Protein AF-A0A527VLW7-F1 (afdb_monomer)

Secondary structure (DSSP, 8-state):
---HHHHHHHHHHHHHHHHHS-SS-------------TTSS--TTS---

Solvent-accessible surface area (backbone atoms only — not comparable to full-atom values): 3425 Å² total; per-residue (Å²): 133,86,50,75,65,56,52,52,51,51,54,49,53,53,53,52,59,53,63,70,62,69,67,74,74,76,76,87,74,76,86,81,89,82,85,85,60,92,69,75,71,46,45,101,83,68,43,69,128

Structure (mmCIF, N/CA/C/O backbone):
data_AF-A0A527VLW7-F1
#
_entry.id   AF-A0A527VLW7-F1
#
loop_
_atom_site.group_PDB
_atom_site.id
_atom_site.type_symbol
_atom_site.label_atom_id
_atom_site.label_alt_id
_atom_site.label_comp_id
_atom_site.label_asym_id
_atom_site.label_entity_id
_atom_site.label_seq_id
_atom_site.pdbx_PDB_ins_code
_atom_site.Cartn_x
_atom_site.Cartn_y
_atom_site.Cartn_z
_atom_site.occupancy
_atom_site.B_iso_or_equiv
_atom_site.auth_seq_id
_atom_site.auth_comp_id
_atom_site.auth_asym_id
_atom_site.auth_atom_id
_atom_site.pdbx_PDB_model_num
ATOM 1 N N . MET A 1 1 ? -13.733 4.487 42.530 1.00 72.25 1 MET A N 1
ATOM 2 C CA . MET A 1 1 ? -14.691 3.739 41.687 1.00 72.25 1 MET A CA 1
ATOM 3 C C . MET A 1 1 ? -14.863 4.533 40.415 1.00 72.25 1 MET A C 1
ATOM 5 O O . MET A 1 1 ? -15.104 5.725 40.529 1.00 72.25 1 MET A O 1
ATOM 9 N N . ILE A 1 2 ? -14.669 3.909 39.255 1.00 79.56 2 ILE A N 1
ATOM 10 C CA . ILE A 1 2 ? -14.903 4.568 37.966 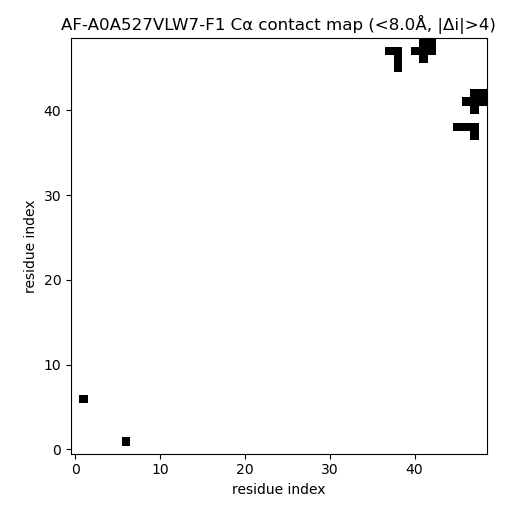1.00 79.56 2 ILE A CA 1
ATOM 11 C C . ILE A 1 2 ? -16.418 4.760 37.796 1.00 79.56 2 ILE A C 1
ATOM 13 O O . ILE A 1 2 ? -17.183 3.835 38.091 1.00 79.56 2 ILE A O 1
ATOM 17 N N . ASP A 1 3 ? -16.861 5.946 37.382 1.00 91.94 3 ASP A N 1
ATOM 18 C CA . ASP A 1 3 ? -18.283 6.188 37.117 1.00 91.94 3 ASP A CA 1
ATOM 19 C C . ASP A 1 3 ? -18.705 5.481 35.817 1.00 91.94 3 ASP A C 1
ATOM 21 O O . ASP A 1 3 ? -17.914 5.340 34.879 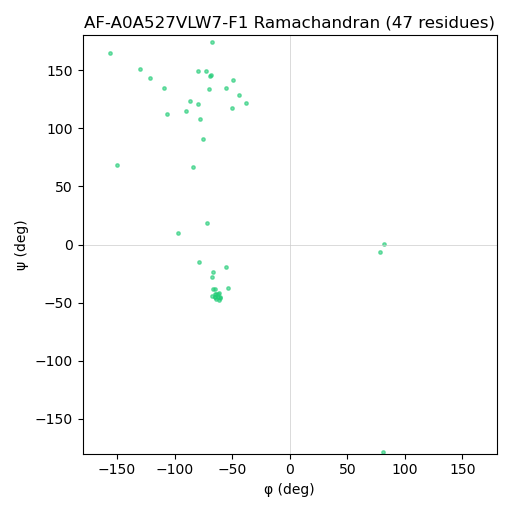1.00 91.94 3 ASP A O 1
ATOM 25 N N . ARG A 1 4 ? -19.969 5.047 35.715 1.00 91.81 4 ARG A N 1
ATOM 26 C CA . ARG A 1 4 ? -20.504 4.420 34.491 1.00 91.81 4 ARG A CA 1
ATOM 27 C C . ARG A 1 4 ? -20.283 5.307 33.263 1.00 91.81 4 ARG A C 1
ATOM 29 O O . ARG A 1 4 ? -20.020 4.789 32.179 1.00 91.81 4 ARG A O 1
ATOM 36 N N . ARG A 1 5 ? -20.399 6.629 33.417 1.00 91.75 5 ARG A N 1
ATOM 37 C CA . ARG A 1 5 ? -20.171 7.588 32.328 1.00 91.75 5 ARG A CA 1
ATOM 38 C C . ARG A 1 5 ? -18.708 7.624 31.911 1.00 91.75 5 ARG A C 1
ATOM 40 O O . ARG A 1 5 ? -18.429 7.568 30.718 1.00 91.75 5 ARG A O 1
ATOM 47 N N . GLU A 1 6 ? -17.793 7.656 32.876 1.00 90.81 6 GLU A N 1
ATOM 48 C CA . GLU A 1 6 ? -16.353 7.620 32.606 1.00 90.81 6 GLU A CA 1
ATOM 49 C C . GLU A 1 6 ? -15.949 6.329 31.902 1.00 90.81 6 GLU A C 1
ATOM 51 O O . GLU A 1 6 ? -15.195 6.373 30.936 1.00 90.81 6 GLU A O 1
ATOM 56 N N . PHE A 1 7 ? -16.505 5.190 32.322 1.00 92.00 7 PHE A N 1
ATOM 57 C CA . PHE A 1 7 ? -16.248 3.910 31.670 1.00 92.00 7 PHE A CA 1
ATOM 58 C C . PHE A 1 7 ? -16.696 3.909 30.202 1.00 92.00 7 PHE A C 1
ATOM 60 O O . PHE A 1 7 ? -15.939 3.488 29.331 1.00 92.00 7 PHE A O 1
ATOM 67 N N . ILE A 1 8 ? -17.900 4.414 29.908 1.00 95.19 8 ILE A N 1
ATOM 68 C CA . ILE A 1 8 ? -18.420 4.485 28.532 1.00 95.19 8 ILE A CA 1
ATOM 69 C C . ILE A 1 8 ? -17.577 5.435 27.675 1.00 95.19 8 ILE A C 1
ATOM 71 O O . ILE A 1 8 ? -17.261 5.105 26.533 1.00 95.19 8 ILE A O 1
ATOM 75 N N . VAL A 1 9 ? -17.191 6.592 28.218 1.00 94.81 9 VAL A N 1
ATOM 76 C CA . VAL A 1 9 ? -16.349 7.565 27.508 1.00 94.81 9 VAL A CA 1
ATOM 77 C C . VAL A 1 9 ? -14.966 6.986 27.233 1.00 94.81 9 VAL A C 1
ATOM 79 O O . VAL A 1 9 ? -14.489 7.086 26.105 1.00 94.81 9 VAL A O 1
ATOM 82 N N . ALA A 1 10 ? -14.345 6.336 28.219 1.00 92.56 10 ALA A N 1
ATOM 83 C CA . ALA A 1 10 ? -13.046 5.696 28.052 1.00 92.56 10 ALA A CA 1
ATOM 84 C C . ALA A 1 10 ? -13.103 4.587 26.992 1.00 92.56 10 ALA A C 1
ATOM 86 O O . ALA A 1 10 ? -12.298 4.581 26.065 1.00 92.56 10 ALA A O 1
ATOM 87 N N . LEU A 1 11 ? -14.104 3.704 27.069 1.00 93.94 11 LEU A N 1
ATOM 88 C CA . LEU A 1 11 ? -14.294 2.621 26.104 1.00 93.94 11 LEU A CA 1
ATOM 89 C C . LEU A 1 11 ? -14.513 3.162 24.680 1.00 93.94 11 LEU A C 1
ATOM 91 O O . LEU A 1 11 ? -13.900 2.679 23.728 1.00 93.94 11 LEU A O 1
ATOM 95 N N . GLY A 1 12 ? -15.357 4.189 24.539 1.00 91.94 12 GLY A N 1
ATOM 96 C CA . GLY A 1 12 ? -15.636 4.840 23.262 1.00 91.94 12 GLY A CA 1
ATOM 97 C C . GLY A 1 12 ? -14.406 5.527 22.672 1.00 91.94 12 GLY A C 1
ATOM 98 O O . GLY A 1 12 ? -14.095 5.312 21.505 1.00 91.94 12 GLY A O 1
ATOM 99 N N . ALA A 1 13 ? -13.671 6.302 23.475 1.00 90.81 13 ALA A N 1
ATOM 100 C CA . ALA A 1 13 ? -12.467 7.003 23.036 1.00 90.81 13 ALA A CA 1
ATOM 101 C C . ALA A 1 13 ? -11.370 6.028 22.587 1.00 90.81 13 ALA A C 1
ATOM 103 O O . ALA A 1 13 ? -10.788 6.204 21.517 1.00 90.81 13 ALA A O 1
ATOM 104 N N . THR A 1 14 ? -11.121 4.966 23.360 1.00 88.94 14 THR A N 1
ATO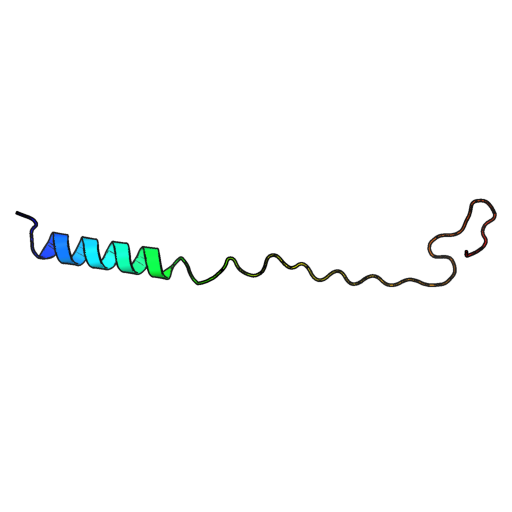M 105 C CA . THR A 1 14 ? -10.143 3.933 22.998 1.00 88.94 14 THR A CA 1
ATOM 106 C C . THR A 1 14 ? -10.556 3.185 21.731 1.00 88.94 14 THR A C 1
ATOM 108 O O . THR A 1 14 ? -9.720 2.978 20.853 1.00 88.94 14 THR A O 1
ATOM 111 N N . GLY A 1 15 ? -11.839 2.833 21.592 1.00 87.81 15 GLY A N 1
ATOM 112 C CA . GLY A 1 15 ? -12.361 2.187 20.386 1.00 87.81 15 GLY A CA 1
ATOM 113 C C . GLY A 1 15 ? -12.237 3.066 19.138 1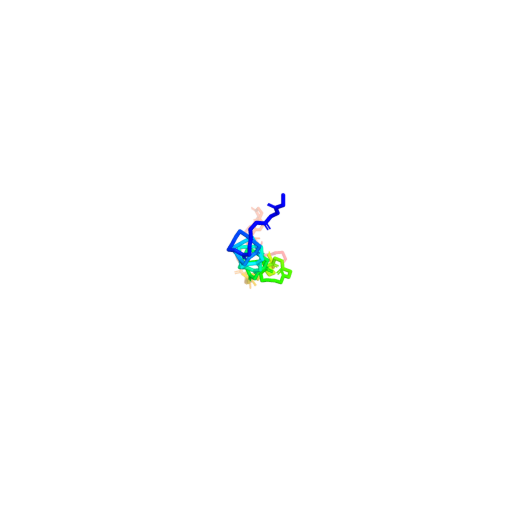.00 87.81 15 GLY A C 1
ATOM 114 O O . GLY A 1 15 ? -11.809 2.586 18.090 1.00 87.81 15 GLY A O 1
ATOM 115 N N . LEU A 1 16 ? -12.534 4.365 19.257 1.00 86.69 16 LEU A N 1
ATOM 116 C CA . LEU A 1 16 ? -12.414 5.324 18.155 1.00 86.69 16 LEU A CA 1
ATOM 117 C C . LEU A 1 16 ? -10.951 5.499 17.715 1.00 86.69 16 LEU A C 1
ATOM 119 O O . LEU A 1 16 ? -10.652 5.461 16.525 1.00 86.69 16 LEU A O 1
ATOM 123 N N . LEU A 1 17 ? -10.030 5.636 18.675 1.00 85.25 17 LEU A N 1
ATOM 124 C CA . LEU A 1 17 ? -8.591 5.767 18.416 1.00 85.25 17 LEU A CA 1
ATOM 125 C C . LEU A 1 17 ? -7.993 4.509 17.773 1.00 85.25 17 LEU A C 1
ATOM 127 O O . LEU A 1 17 ? -7.148 4.614 16.884 1.00 85.25 17 LEU A O 1
ATOM 131 N N . ALA A 1 18 ? -8.435 3.324 18.197 1.00 82.62 18 ALA A N 1
ATOM 132 C CA . ALA A 1 18 ? -8.030 2.063 17.584 1.00 82.62 18 ALA A CA 1
ATOM 133 C C . ALA A 1 18 ? -8.562 1.933 16.146 1.00 82.62 18 ALA A C 1
ATOM 135 O O . ALA A 1 18 ? -7.835 1.481 15.267 1.00 82.62 18 ALA A O 1
ATOM 136 N N . ALA A 1 19 ? -9.791 2.388 15.880 1.00 78.94 19 ALA A N 1
ATOM 137 C CA . ALA A 1 19 ? -10.385 2.366 14.542 1.00 78.94 19 ALA A CA 1
ATOM 138 C C . ALA A 1 19 ? -9.690 3.317 13.549 1.00 78.94 19 ALA A C 1
ATOM 140 O O . ALA A 1 19 ? -9.660 3.043 12.349 1.00 78.94 19 ALA A O 1
ATOM 141 N N . CYS A 1 20 ? -9.084 4.406 14.031 1.00 77.56 20 CYS A N 1
ATOM 142 C CA . CYS A 1 20 ? -8.262 5.290 13.200 1.00 77.56 20 CYS A CA 1
ATOM 143 C C . CYS A 1 20 ? -6.971 4.614 12.699 1.00 77.56 20 CYS A C 1
ATOM 145 O O . CYS A 1 20 ? -6.436 5.013 11.664 1.00 77.56 20 CYS A O 1
ATOM 147 N N . GLN A 1 21 ? -6.481 3.575 13.384 1.00 71.31 21 GLN A N 1
ATOM 148 C CA . GLN A 1 21 ? -5.343 2.764 12.942 1.00 71.31 21 GLN A CA 1
ATOM 149 C C . GLN A 1 21 ? -5.826 1.686 11.963 1.00 71.31 21 GLN A C 1
ATOM 151 O O . GLN A 1 21 ? -5.849 0.490 12.246 1.00 71.31 21 GLN A O 1
ATOM 156 N N . SER A 1 22 ? -6.281 2.138 10.797 1.00 65.25 22 SER A N 1
ATOM 157 C CA . SER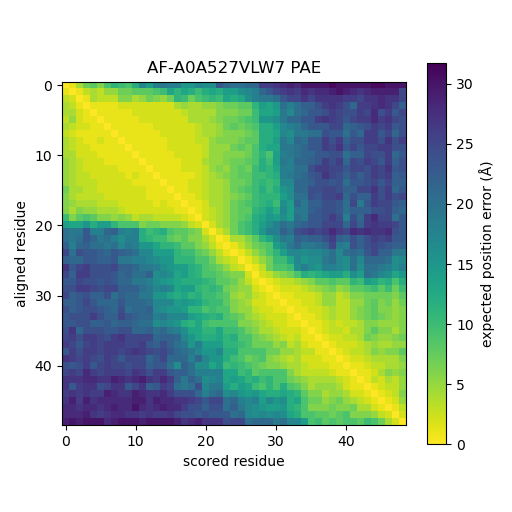 A 1 22 ? -6.796 1.271 9.740 1.00 65.25 22 SER A CA 1
ATOM 158 C C . SER A 1 22 ? -5.658 0.555 8.999 1.00 65.25 22 SER A C 1
ATOM 160 O O . SER A 1 22 ? -5.141 1.025 7.989 1.00 65.25 22 SER A O 1
ATOM 162 N N . GLY A 1 23 ? -5.309 -0.630 9.503 1.00 66.25 23 GLY A N 1
ATOM 163 C CA . GLY A 1 23 ? -4.535 -1.643 8.784 1.00 66.25 23 GLY A CA 1
ATOM 164 C C . GLY A 1 23 ? -3.017 -1.431 8.764 1.00 66.25 23 GLY A C 1
ATOM 165 O O . GLY A 1 23 ? -2.505 -0.482 9.363 1.00 66.25 23 GLY A O 1
ATOM 166 N N . PRO A 1 24 ? -2.271 -2.333 8.089 1.00 68.62 24 PRO A N 1
ATOM 167 C CA . PRO A 1 24 ? -0.861 -2.102 7.794 1.00 68.62 24 PRO A CA 1
ATOM 168 C C . PRO A 1 24 ? -0.722 -0.707 7.174 1.00 68.62 24 PRO A C 1
ATOM 170 O O . PRO A 1 24 ? -1.611 -0.334 6.398 1.00 68.62 24 PRO A O 1
ATOM 173 N N . PRO A 1 25 ? 0.339 0.067 7.485 1.00 71.38 25 PRO A N 1
ATOM 174 C CA . PRO A 1 25 ? 0.547 1.369 6.865 1.00 71.38 25 PRO A CA 1
ATOM 175 C C . PRO A 1 25 ? 0.291 1.243 5.368 1.00 71.38 25 PRO A C 1
ATOM 177 O O . PRO A 1 25 ? 0.797 0.303 4.744 1.00 71.38 25 PRO A O 1
ATOM 180 N N . LYS A 1 26 ? -0.560 2.137 4.834 1.00 64.06 26 LYS A N 1
ATOM 181 C CA . LYS A 1 26 ? -0.913 2.194 3.409 1.00 64.06 26 LYS A CA 1
ATOM 182 C C . LYS A 1 26 ? 0.360 1.875 2.626 1.00 64.06 26 LYS A C 1
ATOM 184 O O . LYS A 1 26 ? 1.353 2.556 2.896 1.00 64.06 26 LYS A O 1
ATOM 189 N N . PRO A 1 27 ? 0.375 0.833 1.769 1.00 67.81 27 PRO A N 1
ATOM 190 C CA . PRO A 1 27 ? 1.619 0.306 1.237 1.00 67.81 27 PRO A CA 1
ATOM 191 C C . PRO A 1 27 ? 2.436 1.466 0.687 1.00 67.81 27 PRO A C 1
ATOM 193 O O . PRO A 1 27 ? 2.003 2.162 -0.227 1.00 67.81 27 PRO A O 1
ATOM 196 N N . SER A 1 28 ? 3.607 1.691 1.278 1.00 69.38 28 SER A N 1
ATOM 197 C CA . SER A 1 28 ? 4.567 2.727 0.888 1.00 69.38 28 SER A CA 1
ATOM 198 C C . SER A 1 28 ? 5.262 2.381 -0.435 1.00 69.38 28 SER A C 1
ATOM 200 O O . SER A 1 28 ? 6.321 2.912 -0.760 1.00 69.38 28 SER A O 1
ATOM 202 N N . VAL A 1 29 ? 4.662 1.467 -1.202 1.00 72.75 29 VAL A N 1
ATOM 203 C CA . VAL A 1 29 ? 5.158 0.979 -2.475 1.00 72.75 29 VAL A CA 1
ATOM 204 C C . VAL A 1 29 ? 4.852 2.033 -3.526 1.00 72.75 29 VAL A C 1
ATOM 206 O O . VAL A 1 29 ? 3.708 2.244 -3.927 1.00 72.75 29 VAL A O 1
ATOM 209 N N . ILE A 1 30 ? 5.910 2.701 -3.965 1.00 77.75 30 ILE A N 1
ATOM 210 C CA . ILE A 1 30 ? 5.874 3.642 -5.074 1.00 77.75 30 ILE A CA 1
ATOM 211 C C . ILE A 1 30 ? 6.079 2.836 -6.357 1.00 77.75 30 ILE A C 1
ATOM 213 O O . ILE A 1 30 ? 7.075 2.127 -6.496 1.00 77.75 30 ILE A O 1
ATOM 217 N N . SER A 1 31 ? 5.140 2.938 -7.297 1.00 87.06 31 SER A N 1
ATOM 218 C CA . SER A 1 31 ? 5.335 2.402 -8.647 1.00 87.06 31 SER A CA 1
ATOM 219 C C . SER A 1 31 ? 6.184 3.377 -9.451 1.00 87.06 31 SER A C 1
ATOM 221 O O . SER A 1 31 ? 5.810 4.538 -9.614 1.00 87.06 31 SER A O 1
ATOM 223 N N . VAL A 1 32 ? 7.326 2.909 -9.946 1.00 88.12 32 VAL A N 1
ATOM 224 C CA . VAL A 1 32 ? 8.219 3.698 -10.797 1.00 88.12 32 VAL A CA 1
ATOM 225 C C . VAL A 1 32 ? 8.102 3.178 -12.224 1.00 88.12 32 VAL A C 1
ATOM 227 O O . VAL A 1 32 ? 8.523 2.061 -12.511 1.00 88.12 32 VAL A O 1
ATOM 230 N N . ASN A 1 33 ? 7.545 3.994 -13.120 1.00 89.62 33 ASN A N 1
ATOM 231 C CA . ASN A 1 33 ? 7.560 3.715 -14.554 1.00 89.62 33 ASN A CA 1
ATOM 232 C C . ASN A 1 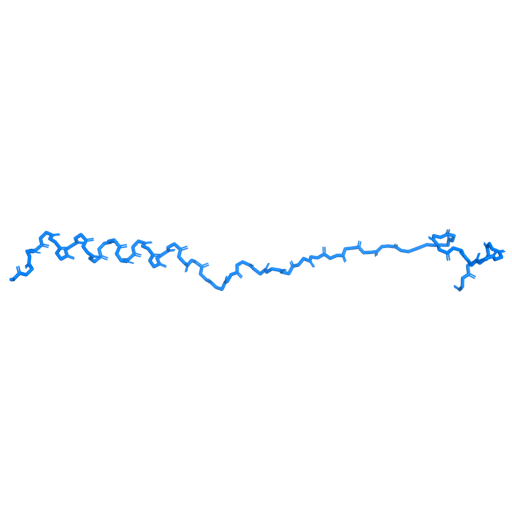33 ? 8.810 4.335 -15.174 1.00 89.62 33 ASN A C 1
ATOM 234 O O . ASN A 1 33 ? 8.946 5.557 -15.217 1.00 89.62 33 ASN A O 1
ATOM 238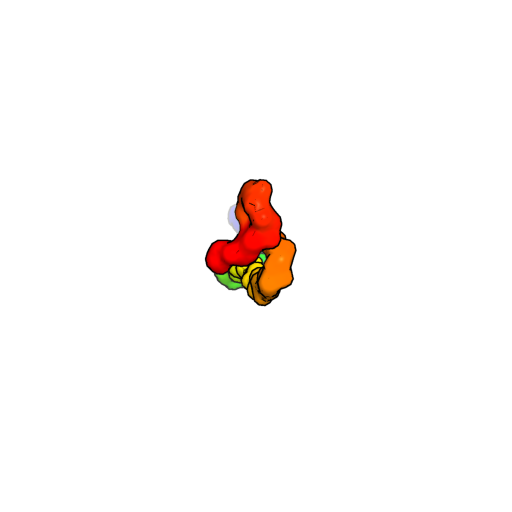 N N . VAL A 1 34 ? 9.701 3.487 -15.682 1.00 90.06 34 VAL A N 1
ATOM 239 C CA . VAL A 1 34 ? 10.874 3.906 -16.453 1.00 90.06 34 VAL A CA 1
ATOM 240 C C . VAL A 1 34 ? 10.662 3.502 -17.905 1.00 90.06 34 VAL A C 1
ATOM 242 O O . VAL A 1 34 ? 10.246 2.381 -18.187 1.00 90.06 34 VAL A O 1
ATOM 245 N N . SER A 1 35 ? 10.958 4.417 -18.824 1.00 89.81 35 SER A N 1
ATOM 246 C CA . SER A 1 35 ? 11.034 4.134 -20.257 1.00 89.81 35 SER A CA 1
ATOM 247 C C . SER A 1 35 ? 12.428 4.488 -20.759 1.00 89.81 35 SER A C 1
ATOM 249 O O . SER A 1 35 ? 13.046 5.436 -20.273 1.00 89.81 35 SER A O 1
ATOM 251 N N . GLY A 1 36 ? 12.931 3.686 -21.692 1.00 88.00 36 GLY A N 1
ATOM 252 C CA . GLY A 1 36 ? 14.210 3.889 -22.355 1.00 88.00 36 GLY A CA 1
ATOM 253 C C . GLY A 1 36 ? 14.029 3.777 -23.862 1.00 88.00 36 GLY A C 1
ATOM 254 O O . GLY A 1 36 ? 13.136 3.077 -24.340 1.00 88.00 36 GLY A O 1
ATOM 255 N N . GLY A 1 37 ? 14.876 4.480 -24.598 1.00 85.69 37 GLY A N 1
A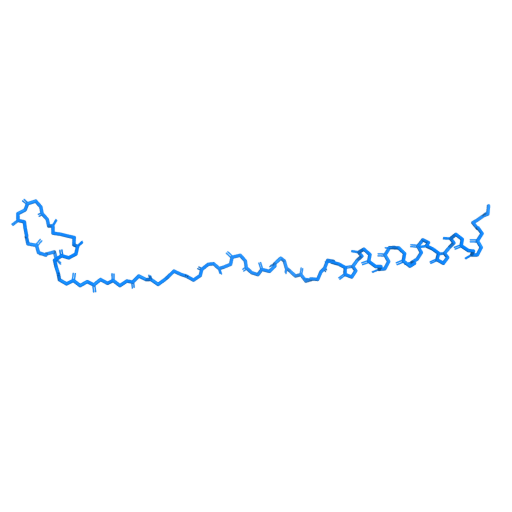TOM 256 C CA . GLY A 1 37 ? 14.876 4.542 -26.049 1.00 85.69 37 GLY A CA 1
ATOM 257 C C . GLY A 1 37 ? 16.263 4.916 -26.556 1.00 85.69 37 GLY A C 1
ATOM 258 O O . GLY A 1 37 ? 17.109 5.379 -25.784 1.00 85.69 37 GLY A O 1
ATOM 259 N N . ALA A 1 38 ? 16.484 4.695 -27.849 1.00 85.19 38 ALA A N 1
ATOM 260 C CA . ALA A 1 38 ? 17.728 5.066 -28.509 1.00 85.19 38 ALA A CA 1
ATOM 261 C C . ALA A 1 38 ? 18.027 6.565 -28.305 1.00 85.19 38 ALA A C 1
ATOM 263 O O . ALA A 1 38 ? 17.135 7.408 -28.414 1.00 85.19 38 ALA A O 1
ATOM 264 N N . GLY A 1 39 ? 19.266 6.895 -27.966 1.00 81.19 39 GLY A N 1
ATOM 265 C CA . GLY A 1 39 ? 19.776 8.242 -27.744 1.00 81.19 39 GLY A CA 1
ATOM 266 C C . GLY A 1 39 ? 19.486 8.838 -26.365 1.00 81.19 39 GLY A C 1
ATOM 267 O O . GLY A 1 39 ? 19.877 9.976 -26.120 1.00 81.19 39 GLY A O 1
ATOM 268 N N . MET A 1 40 ? 18.815 8.126 -25.449 1.00 84.81 40 MET A N 1
ATOM 269 C CA . MET A 1 40 ? 18.437 8.682 -24.135 1.00 84.81 40 MET A CA 1
ATOM 270 C C . MET A 1 40 ? 19.578 8.708 -23.104 1.00 84.81 40 MET A C 1
ATOM 272 O O . MET A 1 40 ? 19.462 9.394 -22.090 1.00 84.81 40 MET A O 1
ATOM 276 N N . ASN A 1 41 ? 20.672 7.978 -23.340 1.00 84.31 41 ASN A N 1
ATOM 277 C CA . ASN A 1 41 ? 21.880 8.024 -22.509 1.00 84.31 41 ASN A CA 1
ATOM 278 C C . ASN A 1 41 ? 23.143 7.723 -23.342 1.00 84.31 41 ASN A C 1
ATOM 280 O O . ASN A 1 41 ? 23.755 6.658 -23.183 1.00 84.31 41 ASN A O 1
ATOM 284 N N . PRO A 1 42 ? 23.518 8.627 -24.263 1.00 79.62 42 PRO A N 1
ATOM 285 C CA . PRO A 1 42 ? 24.620 8.388 -25.177 1.00 79.62 42 PRO A CA 1
ATOM 286 C C . PRO A 1 42 ? 25.958 8.383 -24.433 1.00 79.62 42 PRO A C 1
ATOM 288 O O . PRO A 1 42 ? 26.182 9.122 -23.471 1.00 79.62 42 PRO A O 1
ATOM 291 N N . GLY A 1 43 ? 26.878 7.534 -24.888 1.00 82.56 43 GLY A N 1
ATOM 292 C CA . GLY A 1 43 ? 28.248 7.531 -24.388 1.00 82.56 43 GLY A CA 1
ATOM 293 C C . GLY A 1 43 ? 29.014 8.807 -24.776 1.00 82.56 43 GLY A C 1
ATOM 294 O O . GLY A 1 43 ? 28.540 9.599 -25.586 1.00 82.56 43 GLY A O 1
ATOM 295 N N . PRO A 1 44 ? 30.251 8.991 -24.281 1.00 80.25 44 PRO A N 1
ATOM 296 C CA . PRO A 1 44 ? 31.101 10.141 -24.626 1.00 80.25 44 PRO A CA 1
ATOM 297 C C . PRO A 1 44 ? 31.341 10.337 -26.135 1.00 80.25 44 PRO A C 1
ATOM 299 O O . PRO A 1 44 ? 31.709 11.426 -26.560 1.00 80.25 44 PRO A O 1
ATOM 302 N N . GLY A 1 45 ? 31.132 9.288 -26.942 1.00 85.06 45 GLY A N 1
ATOM 303 C CA . GLY A 1 45 ? 31.186 9.325 -28.407 1.00 85.06 45 GLY A CA 1
ATOM 304 C C . GLY A 1 45 ? 29.829 9.485 -29.106 1.00 85.06 45 GLY A C 1
ATOM 305 O O . GLY A 1 45 ? 29.756 9.277 -30.310 1.00 85.06 45 GLY A O 1
ATOM 306 N N . GLY A 1 46 ? 28.747 9.784 -28.383 1.00 75.50 46 GLY A N 1
ATOM 307 C CA . GLY A 1 46 ? 27.410 10.001 -28.949 1.00 75.50 46 GLY A CA 1
ATOM 308 C C . GLY A 1 46 ? 26.633 8.734 -29.333 1.00 75.50 46 GLY A C 1
ATOM 309 O O . GLY A 1 46 ? 25.465 8.836 -29.687 1.00 75.50 46 GLY A O 1
ATOM 310 N N . GLY A 1 47 ? 27.252 7.553 -29.260 1.00 78.31 47 GLY A N 1
ATOM 311 C CA . GLY A 1 47 ? 26.595 6.276 -29.546 1.00 78.31 47 GLY A CA 1
ATOM 312 C C . GLY A 1 47 ? 25.753 5.757 -28.380 1.00 78.31 47 GLY A C 1
ATOM 313 O O . GLY A 1 47 ? 26.101 5.967 -27.212 1.00 78.31 47 GLY A O 1
ATOM 314 N N . ASP A 1 48 ? 24.683 5.038 -28.714 1.00 73.56 48 ASP A N 1
ATOM 315 C CA . ASP A 1 48 ? 23.985 4.173 -27.764 1.00 73.56 48 ASP A CA 1
ATOM 316 C C . ASP A 1 48 ? 24.864 2.978 -27.386 1.00 73.56 48 ASP A C 1
ATOM 318 O O . ASP A 1 48 ? 25.664 2.504 -28.196 1.00 73.56 48 ASP A O 1
ATOM 322 N N . ARG A 1 49 ? 24.747 2.524 -26.136 1.00 61.66 49 ARG A N 1
ATOM 323 C CA . ARG A 1 49 ? 25.394 1.296 -25.658 1.00 61.66 49 ARG A CA 1
ATOM 324 C C . ARG A 1 49 ? 24.539 0.076 -25.950 1.00 61.66 49 ARG A C 1
ATOM 326 O O . ARG A 1 49 ? 23.307 0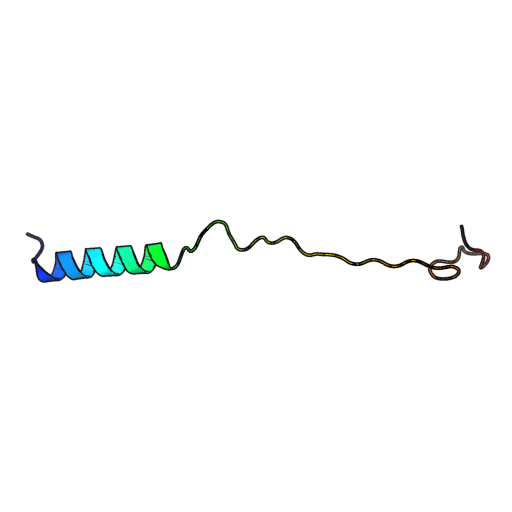.187 -25.770 1.00 61.66 49 ARG A O 1
#

pLDDT: mean 82.08, std 9.13, range [61.66, 95.19]

Sequence (49 aa):
MIDRREFIVALGATGLLAACQSGPPKPSVISVNVSGGAGMNPGPGGGDR

Foldseek 3Di:
DQDPVNVVVVVVVVVVVVVVPPDDPPPPDDDDDDDDDFQPDADPVSGDD

Mean predicted aligned error: 13.26 Å

Radius of gyration: 28.25 Å; Cα contacts (8 Å, |Δi|>4): 11; chains: 1; bounding box: 52×12×71 Å